Protein AF-A0A1D8MRY5-F1 (afdb_monomer)

Nearest PDB structures (foldseek):
  3fcs-assembly2_D  TM=2.581E-01  e=6.317E+00  Homo sapiens

Foldseek 3Di:
DPVVVVVVVVVVVVVVVVVVVVVVVVVVVCVVVVPPQDPDDDDPDLDEREDEDEQVCNQLVVLVQLVVQLVVCVVVVNDWGFRYKYFYPDFWAFDAPVSSLVSHDPVQSVQEDEPDRTGRGRIKTWIADSVSRHIYIGD

Structure (mmCIF, N/CA/C/O backbone):
data_AF-A0A1D8MRY5-F1
#
_entry.id   AF-A0A1D8MRY5-F1
#
loop_
_atom_site.group_PDB
_atom_site.id
_atom_site.type_symbol
_atom_site.label_atom_id
_atom_site.label_alt_id
_atom_site.label_comp_id
_atom_site.label_asym_id
_atom_site.label_entity_id
_atom_site.label_seq_id
_atom_site.pdbx_PDB_ins_code
_atom_site.Cartn_x
_atom_site.Cartn_y
_atom_site.Cartn_z
_atom_site.occupancy
_atom_site.B_iso_or_equiv
_atom_site.auth_seq_id
_atom_site.auth_comp_id
_atom_site.auth_asym_id
_atom_site.auth_atom_id
_atom_site.pdbx_PDB_model_num
ATOM 1 N N . MET A 1 1 ? 1.954 -9.733 -74.260 1.00 47.06 1 MET A N 1
ATOM 2 C CA . MET A 1 1 ? 2.571 -8.959 -73.159 1.00 47.06 1 MET A CA 1
ATOM 3 C C . MET A 1 1 ? 1.634 -8.966 -71.947 1.00 47.06 1 MET A C 1
ATOM 5 O O . MET A 1 1 ? 1.058 -7.942 -71.625 1.00 47.06 1 MET A O 1
ATOM 9 N N . ALA A 1 2 ? 1.414 -10.131 -71.323 1.00 51.75 2 ALA A N 1
ATOM 10 C CA . ALA A 1 2 ? 0.432 -10.293 -70.234 1.00 51.75 2 ALA A CA 1
ATOM 11 C C . ALA A 1 2 ? 1.055 -10.761 -68.903 1.00 51.75 2 ALA A C 1
ATOM 13 O O . ALA A 1 2 ? 0.402 -10.706 -67.872 1.00 51.75 2 ALA A O 1
ATOM 14 N N . MET A 1 3 ? 2.328 -11.181 -68.903 1.00 50.22 3 MET A N 1
ATOM 15 C CA . MET A 1 3 ? 2.996 -11.717 -67.706 1.00 50.22 3 MET A CA 1
ATOM 16 C C . MET A 1 3 ? 3.641 -10.644 -66.810 1.00 50.22 3 MET A C 1
ATOM 18 O O . MET A 1 3 ? 3.919 -10.914 -65.648 1.00 50.22 3 MET A O 1
ATOM 22 N N . SER A 1 4 ? 3.867 -9.424 -67.311 1.00 51.16 4 SER A N 1
ATOM 23 C CA . SER A 1 4 ? 4.444 -8.323 -66.521 1.00 51.16 4 SER A CA 1
ATOM 24 C C . SER A 1 4 ? 3.407 -7.573 -65.681 1.00 51.16 4 SER A C 1
ATOM 26 O O . SER A 1 4 ? 3.740 -7.078 -64.608 1.00 51.16 4 SER A O 1
ATOM 28 N N . LEU A 1 5 ? 2.149 -7.509 -66.133 1.00 52.12 5 LEU A N 1
ATOM 29 C CA . LEU A 1 5 ? 1.085 -6.775 -65.439 1.00 52.12 5 LEU A CA 1
ATOM 30 C C . LEU A 1 5 ? 0.650 -7.481 -64.143 1.00 52.12 5 LEU A C 1
ATOM 32 O O . LEU A 1 5 ? 0.397 -6.826 -63.138 1.00 52.12 5 LEU A O 1
ATOM 36 N N . ASP A 1 6 ? 0.641 -8.814 -64.153 1.00 54.34 6 ASP A N 1
ATOM 37 C CA . ASP A 1 6 ? 0.291 -9.648 -62.995 1.00 54.34 6 ASP A CA 1
ATOM 38 C C . ASP A 1 6 ? 1.381 -9.581 -61.902 1.00 54.34 6 ASP A C 1
ATOM 40 O O . ASP A 1 6 ? 1.104 -9.519 -60.705 1.00 54.34 6 ASP A O 1
ATOM 44 N N . TYR A 1 7 ? 2.650 -9.483 -62.318 1.00 58.00 7 TYR A N 1
ATOM 45 C CA . TYR A 1 7 ? 3.785 -9.332 -61.402 1.00 58.00 7 TYR A CA 1
ATOM 46 C C . TYR A 1 7 ? 3.816 -7.947 -60.739 1.00 58.00 7 TYR A C 1
ATOM 48 O O . TYR A 1 7 ? 4.067 -7.835 -59.539 1.00 58.00 7 TYR A O 1
ATOM 56 N N . ILE A 1 8 ? 3.509 -6.892 -61.503 1.00 60.91 8 ILE A N 1
ATOM 57 C CA . ILE A 1 8 ? 3.397 -5.522 -60.984 1.00 60.91 8 ILE A CA 1
ATOM 58 C C . ILE A 1 8 ? 2.185 -5.405 -60.050 1.00 60.91 8 ILE A C 1
ATOM 60 O O . ILE A 1 8 ? 2.312 -4.840 -58.967 1.00 60.91 8 ILE A O 1
ATOM 64 N N . GLY A 1 9 ? 1.042 -6.000 -60.408 1.00 62.38 9 GLY A N 1
ATOM 65 C CA . GLY A 1 9 ? -0.145 -6.032 -59.549 1.00 62.38 9 GLY A CA 1
ATOM 66 C C . GLY A 1 9 ? 0.123 -6.704 -58.200 1.00 62.38 9 GLY A C 1
ATOM 67 O O . GLY A 1 9 ? -0.215 -6.150 -57.156 1.00 62.38 9 GLY A O 1
ATOM 68 N N . LYS A 1 10 ? 0.816 -7.851 -58.197 1.00 65.31 10 LYS A N 1
ATOM 69 C CA . LYS A 1 10 ? 1.215 -8.540 -56.958 1.00 65.31 10 LYS A CA 1
ATOM 70 C C . LYS A 1 10 ? 2.201 -7.732 -56.117 1.00 65.31 10 LYS A C 1
ATOM 72 O O . LYS A 1 10 ? 2.047 -7.694 -54.901 1.00 65.31 10 LYS A O 1
ATOM 77 N N . LEU A 1 11 ? 3.168 -7.053 -56.736 1.00 67.31 11 LEU A N 1
ATOM 78 C CA . LEU A 1 11 ? 4.102 -6.177 -56.017 1.00 67.31 11 LEU A CA 1
ATOM 79 C C . LEU A 1 11 ? 3.393 -4.995 -55.347 1.00 67.31 11 LEU A C 1
ATOM 81 O O . LEU A 1 11 ? 3.704 -4.670 -54.203 1.00 67.31 11 LEU A O 1
ATOM 85 N N . VAL A 1 12 ? 2.410 -4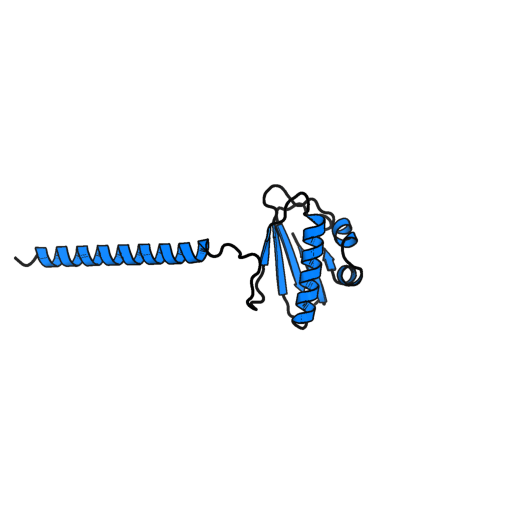.393 -56.020 1.00 71.00 12 VAL A N 1
ATOM 86 C CA . VAL A 1 12 ? 1.602 -3.309 -55.443 1.00 71.00 12 VAL A CA 1
ATOM 87 C C . VAL A 1 12 ? 0.775 -3.817 -54.262 1.00 71.00 12 VAL A C 1
ATOM 89 O O . VAL A 1 12 ? 0.756 -3.172 -53.218 1.00 71.00 12 VAL A O 1
ATOM 92 N N . ILE A 1 13 ? 0.158 -4.997 -54.372 1.00 72.81 13 ILE A N 1
ATOM 93 C CA . ILE A 1 13 ? -0.603 -5.601 -53.266 1.00 72.81 13 ILE A CA 1
ATOM 94 C C . ILE A 1 13 ? 0.307 -5.890 -52.067 1.00 72.81 13 ILE A C 1
ATOM 96 O O . ILE A 1 13 ? -0.053 -5.566 -50.939 1.00 72.81 13 ILE A O 1
ATOM 100 N N . ILE A 1 14 ? 1.504 -6.440 -52.294 1.00 75.31 14 ILE A N 1
ATOM 101 C CA . ILE A 1 14 ? 2.474 -6.713 -51.223 1.00 75.31 14 ILE A CA 1
ATOM 102 C C . ILE A 1 14 ? 2.892 -5.415 -50.519 1.00 75.31 14 ILE A C 1
ATOM 104 O O . ILE A 1 14 ? 2.922 -5.373 -49.292 1.00 75.31 14 ILE A O 1
ATOM 108 N N . LEU A 1 15 ? 3.156 -4.340 -51.269 1.00 72.75 15 LEU A N 1
ATOM 109 C CA . LEU A 1 15 ? 3.503 -3.038 -50.690 1.00 72.75 15 LEU A CA 1
ATOM 110 C C . LEU A 1 15 ? 2.355 -2.436 -49.869 1.00 72.75 15 LEU A C 1
ATOM 112 O O . LEU A 1 15 ? 2.604 -1.890 -48.797 1.00 72.75 15 LEU A O 1
ATOM 116 N N . VAL A 1 16 ? 1.109 -2.574 -50.330 1.00 74.69 16 VAL A N 1
ATOM 117 C CA . VAL A 1 16 ? -0.075 -2.113 -49.587 1.00 74.69 16 VAL A CA 1
ATOM 118 C C . VAL A 1 16 ? -0.250 -2.904 -48.293 1.00 74.69 16 VAL A C 1
ATOM 120 O O . VAL A 1 16 ? -0.471 -2.305 -47.246 1.00 74.69 16 VAL A O 1
ATOM 123 N N . VAL A 1 17 ? -0.094 -4.230 -48.327 1.00 77.31 17 VAL A N 1
ATOM 124 C CA . VAL A 1 17 ? -0.198 -5.069 -47.122 1.00 77.31 17 VAL A CA 1
ATOM 125 C C . VAL A 1 17 ? 0.888 -4.704 -46.109 1.00 77.31 17 VAL A C 1
ATOM 127 O O . VAL A 1 17 ? 0.575 -4.520 -44.939 1.00 77.31 17 VAL A O 1
ATOM 130 N N . ILE A 1 18 ? 2.136 -4.514 -46.550 1.00 75.25 18 ILE A N 1
ATOM 131 C CA . ILE A 1 18 ? 3.234 -4.092 -45.668 1.00 75.25 18 ILE A CA 1
ATOM 132 C C . ILE A 1 18 ? 2.948 -2.712 -45.059 1.00 75.25 18 ILE A C 1
ATOM 134 O O . ILE A 1 18 ? 3.140 -2.532 -43.859 1.00 75.25 18 ILE A O 1
ATOM 138 N N . ALA A 1 19 ? 2.449 -1.754 -45.845 1.00 72.06 19 ALA A N 1
ATOM 139 C CA . ALA A 1 19 ? 2.102 -0.424 -45.346 1.00 72.06 19 ALA A CA 1
ATOM 140 C C . ALA A 1 19 ? 0.970 -0.467 -44.305 1.00 72.06 19 ALA A C 1
ATOM 142 O O . ALA A 1 19 ? 1.069 0.195 -43.274 1.00 72.06 19 ALA A O 1
ATOM 143 N N . VAL A 1 20 ? -0.066 -1.284 -44.529 1.00 70.25 20 VAL A N 1
ATOM 144 C CA . VAL A 1 20 ? -1.161 -1.485 -43.564 1.00 70.25 20 VAL A CA 1
ATOM 145 C C .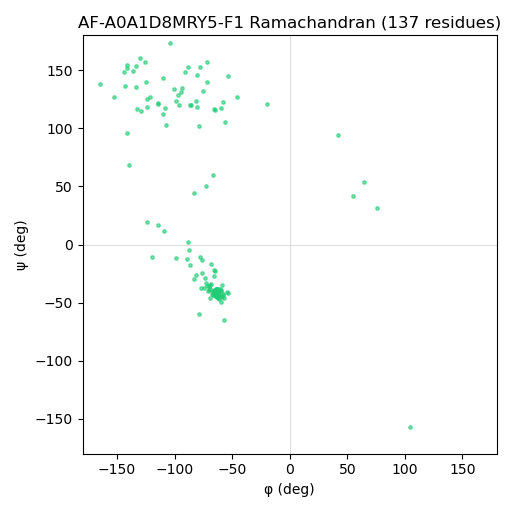 VAL A 1 20 ? -0.657 -2.181 -42.300 1.00 70.25 20 VAL A C 1
ATOM 147 O O . VAL A 1 20 ? -1.007 -1.765 -41.202 1.00 70.25 20 VAL A O 1
ATOM 150 N N . SER A 1 21 ? 0.206 -3.194 -42.422 1.00 69.12 21 SER A N 1
ATOM 151 C CA . SER A 1 21 ? 0.793 -3.873 -41.262 1.00 69.12 21 SER A CA 1
ATOM 152 C C . SER A 1 21 ? 1.685 -2.946 -40.435 1.00 69.12 21 SER A C 1
ATOM 154 O O . SER A 1 21 ? 1.589 -2.958 -39.213 1.00 69.12 21 SER A O 1
ATOM 156 N N . ILE A 1 22 ? 2.516 -2.113 -41.073 1.00 69.44 22 ILE A N 1
ATOM 157 C CA . ILE A 1 22 ? 3.328 -1.111 -40.368 1.00 69.44 22 ILE A CA 1
ATOM 158 C C . ILE A 1 22 ? 2.421 -0.072 -39.703 1.00 69.44 22 ILE A C 1
ATOM 160 O O . ILE A 1 22 ? 2.645 0.233 -38.538 1.00 69.44 22 ILE A O 1
ATOM 164 N N . GLY A 1 23 ? 1.377 0.399 -40.397 1.00 60.31 23 GLY A N 1
ATOM 165 C CA . GLY A 1 23 ? 0.375 1.323 -39.858 1.00 60.31 23 GLY A CA 1
ATOM 166 C C . GLY A 1 23 ? -0.329 0.781 -38.611 1.00 60.31 23 GLY A C 1
ATOM 167 O O . GLY A 1 23 ? -0.397 1.468 -37.596 1.00 60.31 23 GLY A O 1
ATOM 168 N N . MET A 1 24 ? -0.759 -0.484 -38.646 1.00 60.00 24 MET A N 1
ATOM 169 C CA . MET A 1 24 ? -1.352 -1.158 -37.487 1.00 60.00 24 MET A CA 1
ATOM 170 C C . MET A 1 24 ? -0.346 -1.312 -36.344 1.00 60.00 24 MET A C 1
ATOM 172 O O . MET A 1 24 ? -0.690 -1.057 -35.197 1.00 60.00 24 MET A O 1
ATOM 176 N N . ILE A 1 25 ? 0.910 -1.678 -36.626 1.00 61.91 25 ILE A N 1
ATOM 177 C CA . ILE A 1 25 ? 1.948 -1.773 -35.587 1.00 61.91 25 ILE A CA 1
ATOM 178 C C . ILE A 1 25 ? 2.225 -0.398 -34.969 1.00 61.91 25 ILE A C 1
ATOM 180 O O . ILE A 1 25 ? 2.416 -0.316 -33.760 1.00 61.91 25 ILE A O 1
ATOM 184 N N . THR A 1 26 ? 2.228 0.681 -35.757 1.00 58.12 26 THR A N 1
ATOM 185 C CA . THR A 1 26 ? 2.395 2.043 -35.234 1.00 58.12 26 THR A CA 1
ATOM 186 C C . THR A 1 26 ? 1.185 2.517 -34.439 1.00 58.12 26 THR A C 1
ATOM 188 O O . THR A 1 26 ? 1.394 3.094 -33.385 1.00 58.12 26 THR A O 1
ATOM 191 N N . GLU A 1 27 ? -0.051 2.212 -34.847 1.00 57.81 27 GLU A N 1
ATOM 192 C CA . GLU A 1 27 ? -1.250 2.535 -34.055 1.00 57.81 27 GLU A CA 1
ATOM 193 C C . GLU A 1 27 ? -1.302 1.746 -32.745 1.00 57.81 27 GLU A C 1
ATOM 195 O O . GLU A 1 27 ? -1.624 2.313 -31.705 1.00 57.81 27 GLU A O 1
ATOM 200 N N . PHE A 1 28 ? -0.925 0.464 -32.756 1.00 51.72 28 PHE A N 1
ATOM 201 C CA . PHE A 1 28 ? -0.789 -0.319 -31.526 1.00 51.72 28 PHE A CA 1
ATOM 202 C C . PHE A 1 28 ? 0.346 0.210 -30.644 1.00 51.72 28 PHE A C 1
ATOM 204 O O . PHE A 1 28 ? 0.201 0.274 -29.426 1.00 51.72 28 PHE A O 1
ATOM 211 N N . ARG A 1 29 ? 1.472 0.625 -31.236 1.00 46.03 29 ARG A N 1
ATOM 212 C CA . ARG A 1 29 ? 2.594 1.202 -30.489 1.00 46.03 29 ARG A CA 1
ATOM 213 C C . ARG A 1 29 ? 2.255 2.576 -29.920 1.00 46.03 29 ARG A C 1
ATOM 215 O O . ARG A 1 29 ? 2.654 2.837 -28.796 1.00 46.03 29 ARG A O 1
ATOM 222 N N . ASP A 1 30 ? 1.521 3.419 -30.639 1.00 49.72 30 ASP A N 1
ATOM 223 C CA . ASP A 1 30 ? 1.052 4.716 -30.145 1.00 49.72 30 ASP A CA 1
ATOM 224 C C . ASP A 1 30 ? -0.073 4.550 -29.123 1.00 49.72 30 ASP A C 1
ATOM 226 O O . ASP A 1 30 ? -0.106 5.307 -28.163 1.00 49.72 30 ASP A O 1
ATOM 230 N N . GLN A 1 31 ? -0.937 3.534 -29.236 1.00 46.09 31 GLN A N 1
ATOM 231 C CA . GLN A 1 31 ? -1.874 3.194 -28.160 1.00 46.09 31 GLN A CA 1
ATOM 232 C C . GLN A 1 31 ? -1.140 2.772 -26.888 1.00 46.09 31 GLN A C 1
ATOM 234 O O . GLN A 1 31 ? -1.516 3.238 -25.820 1.00 46.09 31 GLN A O 1
ATOM 239 N N . ILE A 1 32 ? -0.079 1.962 -26.994 1.00 50.69 32 ILE A N 1
ATOM 240 C CA . ILE A 1 32 ? 0.725 1.497 -25.847 1.00 50.69 32 ILE A CA 1
ATOM 241 C C . ILE A 1 32 ? 1.633 2.610 -25.288 1.00 50.69 32 ILE A C 1
ATOM 243 O O . ILE A 1 32 ? 1.795 2.727 -24.079 1.00 50.69 32 ILE A O 1
ATOM 247 N N . ASN A 1 33 ? 2.213 3.460 -26.140 1.00 43.75 33 ASN A N 1
ATOM 248 C CA . ASN A 1 33 ? 3.088 4.559 -25.713 1.00 43.75 33 ASN A CA 1
ATOM 249 C C . ASN A 1 33 ? 2.317 5.804 -25.246 1.00 43.75 33 ASN A C 1
ATOM 251 O O . ASN A 1 33 ? 2.856 6.544 -24.434 1.00 43.75 33 ASN A O 1
ATOM 255 N N . ASN A 1 34 ? 1.087 6.045 -25.722 1.00 40.03 34 ASN A N 1
ATOM 256 C CA . ASN A 1 34 ? 0.183 7.050 -25.141 1.00 40.03 34 ASN A CA 1
ATOM 257 C C . ASN A 1 34 ? -0.667 6.490 -23.991 1.00 40.03 34 ASN A C 1
ATOM 259 O O . ASN A 1 34 ? -1.329 7.269 -23.314 1.00 40.03 34 ASN A O 1
ATOM 263 N N . THR A 1 35 ? -0.591 5.184 -23.702 1.00 40.41 35 THR A N 1
ATOM 264 C CA . THR A 1 35 ? -0.816 4.662 -22.342 1.00 40.41 35 THR A CA 1
ATOM 265 C C . THR A 1 35 ?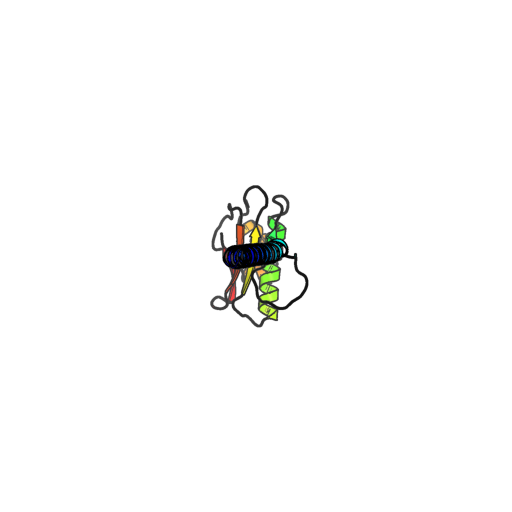 0.461 4.770 -21.511 1.00 40.41 35 THR A C 1
ATOM 267 O O . THR A 1 35 ? 0.813 3.899 -20.720 1.00 40.41 35 THR A O 1
ATOM 270 N N . THR A 1 36 ? 1.134 5.920 -21.595 1.00 34.78 36 THR A N 1
ATOM 271 C CA . THR A 1 36 ? 1.664 6.519 -20.371 1.00 34.78 36 THR A CA 1
ATOM 272 C C . THR A 1 36 ? 0.534 6.451 -19.339 1.00 34.78 36 THR A C 1
ATOM 274 O O . THR A 1 36 ? -0.574 6.895 -19.666 1.00 34.78 36 THR A O 1
ATOM 277 N N . PRO A 1 37 ? 0.744 5.891 -18.133 1.00 40.53 37 PRO A N 1
ATOM 278 C CA . PRO A 1 37 ? -0.229 6.021 -17.063 1.00 40.53 37 PRO A CA 1
ATOM 279 C C . PRO A 1 37 ? -0.423 7.520 -16.886 1.00 40.53 37 PRO A C 1
ATOM 281 O O . PRO A 1 37 ? 0.488 8.231 -16.465 1.00 40.53 37 PRO A O 1
ATOM 284 N N . THR A 1 38 ? -1.555 8.026 -17.361 1.00 34.62 38 THR A N 1
ATOM 285 C CA . THR A 1 38 ? -1.914 9.417 -17.157 1.00 34.62 38 THR A CA 1
ATOM 286 C C . THR A 1 38 ? -2.105 9.521 -15.649 1.00 34.62 38 THR A C 1
ATOM 288 O O . THR A 1 38 ? -2.975 8.818 -15.135 1.00 34.62 38 THR A O 1
ATOM 291 N N . PRO A 1 39 ? -1.289 10.308 -14.921 1.00 40.28 39 PRO A N 1
ATOM 292 C CA . PRO A 1 39 ? -1.588 10.580 -13.525 1.00 40.28 39 PRO A CA 1
ATOM 293 C C . PRO A 1 39 ? -2.972 11.223 -13.527 1.00 40.28 39 PRO A C 1
ATOM 295 O O . PRO A 1 39 ? -3.178 12.182 -14.273 1.00 40.28 39 PRO A O 1
ATOM 298 N N . GLY A 1 40 ? -3.904 10.611 -12.795 1.00 45.94 40 GLY A N 1
ATOM 299 C CA . GLY A 1 40 ? -5.351 10.763 -12.913 1.00 45.94 40 GLY A CA 1
ATOM 300 C C . GLY A 1 40 ? -5.863 12.018 -13.619 1.00 45.94 40 GLY A C 1
ATOM 301 O O . GLY A 1 40 ? -5.680 13.141 -13.155 1.00 45.94 40 GLY A O 1
ATOM 302 N N . ASN A 1 41 ? -6.610 11.815 -14.701 1.00 36.31 41 ASN A N 1
ATOM 303 C CA . ASN A 1 41 ? -7.592 12.800 -15.122 1.00 36.31 41 ASN A CA 1
ATOM 304 C C . ASN A 1 41 ? -8.838 12.081 -15.636 1.00 36.31 41 ASN A C 1
ATOM 306 O O . ASN A 1 41 ? -8.887 11.651 -16.783 1.00 36.31 41 ASN A O 1
ATOM 310 N N . GLY A 1 42 ? -9.802 11.949 -14.721 1.00 39.59 42 GLY A N 1
ATOM 311 C CA . GLY A 1 42 ? -11.230 11.763 -14.959 1.00 39.59 42 GLY A CA 1
ATOM 312 C C . GLY A 1 42 ? -11.615 10.809 -16.080 1.00 39.59 42 GLY A C 1
ATOM 313 O O . GLY A 1 42 ? -11.757 11.239 -17.218 1.00 39.59 42 GLY A O 1
ATOM 314 N N . ASN A 1 43 ? -11.863 9.551 -15.731 1.00 34.66 43 ASN A N 1
ATOM 315 C CA . ASN A 1 43 ? -13.070 8.830 -16.127 1.00 34.66 43 ASN A CA 1
ATOM 316 C C . ASN A 1 43 ? -13.186 7.577 -15.257 1.00 34.66 43 ASN A C 1
ATOM 318 O O . ASN A 1 43 ? -12.186 6.926 -14.963 1.00 34.66 43 ASN A O 1
ATOM 322 N N . ASP A 1 44 ? -14.415 7.320 -14.830 1.00 42.88 44 ASP A N 1
ATOM 323 C CA . ASP A 1 44 ? -14.868 6.347 -13.838 1.00 42.88 44 ASP A CA 1
ATOM 324 C C . ASP A 1 44 ? -14.670 4.879 -14.262 1.00 42.88 44 ASP A C 1
ATOM 326 O O . ASP A 1 44 ? -15.630 4.119 -14.362 1.00 42.88 44 ASP A O 1
ATOM 330 N N . ASP A 1 45 ? -13.431 4.468 -14.522 1.00 43.09 45 ASP A N 1
ATOM 331 C CA . ASP A 1 45 ? -13.076 3.053 -14.589 1.00 43.09 45 ASP A CA 1
ATOM 332 C C . ASP A 1 45 ? -12.438 2.649 -13.248 1.00 43.09 45 ASP A C 1
ATOM 334 O O . ASP A 1 45 ? -11.442 3.264 -12.848 1.00 43.09 45 ASP A O 1
ATOM 338 N N . PRO A 1 46 ? -12.970 1.638 -12.531 1.00 50.06 46 PRO A N 1
ATOM 339 C CA . PRO A 1 46 ? -12.401 1.098 -11.291 1.00 50.06 46 PRO A CA 1
ATOM 340 C C . PRO A 1 46 ? -11.130 0.274 -11.579 1.00 50.06 46 PRO A C 1
ATOM 342 O O . PRO A 1 46 ? -10.993 -0.884 -11.190 1.00 50.06 46 PRO A O 1
ATOM 345 N N . GLY A 1 47 ? -10.211 0.859 -12.345 1.00 55.88 47 GLY A N 1
ATOM 346 C CA . GLY A 1 47 ? -8.958 0.266 -12.767 1.00 55.88 47 GLY A CA 1
ATOM 347 C C . GLY A 1 47 ? -7.821 0.573 -11.799 1.00 55.88 47 GLY A C 1
ATOM 348 O O . GLY A 1 47 ? -7.748 1.642 -11.197 1.00 55.88 47 GLY A O 1
ATOM 349 N N . LEU A 1 48 ? -6.899 -0.380 -11.706 1.00 70.06 48 LEU A N 1
ATOM 350 C CA . LEU A 1 48 ? -5.662 -0.294 -10.940 1.00 70.06 48 LEU A CA 1
ATOM 351 C C . LEU A 1 48 ? -4.779 0.873 -11.420 1.00 70.06 48 LEU A C 1
ATOM 353 O O . LEU A 1 48 ? -4.297 0.863 -12.555 1.00 70.06 48 LEU A O 1
ATOM 357 N N . GLU A 1 49 ? -4.517 1.852 -10.551 1.00 81.69 49 GLU A N 1
ATOM 358 C CA . GLU A 1 49 ? -3.690 3.022 -10.873 1.00 81.69 49 GLU A CA 1
ATOM 359 C C . GLU A 1 49 ? -2.231 2.811 -10.418 1.00 81.69 49 GLU A C 1
ATOM 361 O O . GLU A 1 49 ? -1.943 2.594 -9.241 1.00 81.69 49 GLU A O 1
ATOM 366 N N . ILE A 1 50 ? -1.274 2.857 -11.351 1.00 82.56 50 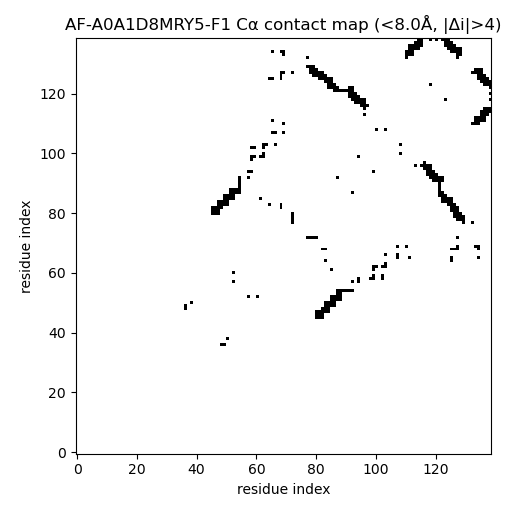ILE A N 1
ATOM 367 C CA . ILE A 1 50 ? 0.155 2.726 -11.023 1.00 82.56 50 ILE A CA 1
ATOM 368 C C . ILE A 1 50 ? 0.710 4.106 -10.672 1.00 82.56 50 ILE A C 1
ATOM 370 O O . ILE A 1 50 ? 0.724 5.005 -11.511 1.00 82.56 50 ILE A O 1
ATOM 374 N N . VAL A 1 51 ? 1.217 4.256 -9.450 1.00 84.19 51 VAL A N 1
ATOM 375 C CA . VAL A 1 51 ? 1.745 5.514 -8.919 1.00 84.19 51 VAL A CA 1
ATOM 376 C C . VAL A 1 51 ? 3.243 5.383 -8.683 1.00 84.19 51 VAL A C 1
ATOM 378 O O . VAL A 1 51 ? 3.696 4.546 -7.901 1.00 84.19 51 VAL A O 1
ATOM 381 N N . GLN A 1 52 ? 4.016 6.240 -9.347 1.00 85.00 52 GLN A N 1
ATOM 382 C CA . GLN A 1 52 ? 5.443 6.377 -9.078 1.00 85.00 52 GLN A CA 1
ATOM 383 C C . GLN A 1 52 ? 5.668 7.144 -7.777 1.00 85.00 52 GLN A C 1
ATOM 385 O O . GLN A 1 52 ? 5.086 8.206 -7.539 1.00 85.00 52 GLN A O 1
ATOM 390 N N . VAL A 1 53 ? 6.529 6.592 -6.933 1.00 83.06 53 VAL A N 1
ATOM 391 C CA . VAL A 1 53 ? 6.854 7.116 -5.617 1.00 83.06 53 VAL A CA 1
ATOM 392 C C . VAL A 1 53 ? 8.360 7.328 -5.534 1.00 83.06 53 VAL A C 1
ATOM 394 O O . VAL A 1 53 ? 9.151 6.418 -5.766 1.00 83.06 53 VAL A O 1
ATOM 397 N N . GLU A 1 54 ? 8.769 8.547 -5.194 1.00 80.81 54 GLU A N 1
ATOM 398 C CA . GLU A 1 54 ? 10.175 8.852 -4.939 1.00 80.81 54 GLU A CA 1
ATOM 399 C C . GLU A 1 54 ? 10.625 8.221 -3.616 1.00 80.81 54 GLU A C 1
ATOM 401 O O . GLU A 1 54 ? 9.906 8.278 -2.616 1.00 80.81 54 GLU A O 1
ATOM 406 N N . SER A 1 55 ? 11.845 7.675 -3.583 1.00 75.50 55 SER A N 1
ATOM 407 C CA . SER A 1 55 ? 12.403 7.011 -2.394 1.00 75.50 55 SER A CA 1
ATOM 408 C C . SER A 1 55 ? 12.354 7.885 -1.135 1.00 75.50 55 SER A C 1
ATOM 410 O O . SER A 1 55 ? 11.942 7.417 -0.075 1.00 75.50 55 SER A O 1
ATOM 412 N N . SER A 1 56 ? 12.679 9.174 -1.274 1.00 77.44 56 SER A N 1
ATOM 413 C CA . SER A 1 56 ? 12.739 10.157 -0.185 1.00 77.44 56 SER A CA 1
ATOM 414 C C . SER A 1 56 ? 11.396 10.449 0.488 1.00 77.44 56 SER A C 1
ATOM 416 O O . SER A 1 56 ? 11.393 10.897 1.629 1.00 77.44 56 SER A O 1
ATOM 418 N N . ASN A 1 57 ? 10.275 10.211 -0.196 1.00 81.12 57 ASN A N 1
ATOM 419 C CA . ASN A 1 57 ? 8.925 10.531 0.283 1.00 81.12 57 ASN A CA 1
ATOM 420 C C . ASN A 1 57 ? 8.013 9.297 0.295 1.00 81.12 57 ASN A C 1
ATOM 422 O O . ASN A 1 57 ? 6.786 9.422 0.279 1.00 81.12 57 ASN A O 1
ATOM 426 N N . SER A 1 58 ? 8.609 8.106 0.277 1.00 84.19 58 SER A N 1
ATOM 427 C CA . SER A 1 58 ? 7.887 6.855 0.076 1.00 84.19 58 SER A CA 1
ATOM 428 C C . SER A 1 58 ? 6.858 6.569 1.166 1.00 84.19 58 SER A C 1
ATOM 430 O O . SER A 1 58 ? 5.725 6.217 0.843 1.00 84.19 58 SER A O 1
ATOM 432 N N . LEU A 1 59 ? 7.203 6.843 2.423 1.00 88.19 59 LEU A N 1
ATOM 433 C CA . LEU A 1 59 ? 6.334 6.649 3.581 1.00 88.19 59 LEU A CA 1
ATOM 434 C C . LEU A 1 59 ? 5.006 7.425 3.469 1.00 88.19 59 LEU A C 1
ATOM 436 O O . LEU A 1 59 ? 3.940 6.824 3.327 1.00 88.19 59 LEU A O 1
ATOM 440 N N . SER A 1 60 ? 5.059 8.761 3.460 1.00 86.50 60 SER A N 1
ATOM 441 C CA . SER A 1 60 ? 3.846 9.591 3.448 1.00 86.50 60 SER A CA 1
ATOM 442 C C . SER A 1 60 ? 3.044 9.443 2.149 1.00 86.50 60 SER A C 1
ATOM 444 O O . SER A 1 60 ? 1.825 9.614 2.141 1.00 86.50 60 SER A O 1
ATOM 446 N N . LYS A 1 61 ? 3.696 9.099 1.028 1.00 87.44 61 LYS A N 1
ATOM 447 C CA . LYS A 1 61 ? 2.997 8.804 -0.232 1.00 87.44 61 LYS A CA 1
ATOM 448 C C . LYS A 1 61 ? 2.205 7.504 -0.148 1.00 87.44 61 LYS A C 1
ATOM 450 O O . LYS A 1 61 ? 1.041 7.509 -0.540 1.00 87.44 61 LYS A O 1
ATOM 455 N N . VAL A 1 62 ? 2.794 6.431 0.378 1.00 88.38 62 VAL A N 1
ATOM 456 C CA . VAL A 1 62 ? 2.101 5.147 0.564 1.00 88.38 62 VAL A CA 1
ATOM 457 C C . VA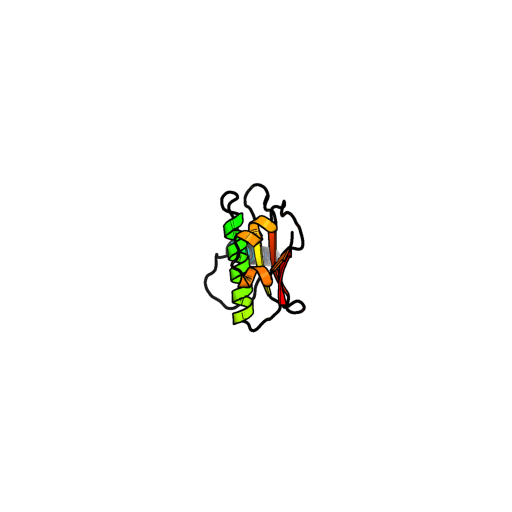L A 1 62 ? 0.932 5.304 1.541 1.00 88.38 62 VAL A C 1
ATOM 459 O O . VAL A 1 62 ? -0.177 4.891 1.212 1.00 88.38 62 VAL A O 1
ATOM 462 N N . ALA A 1 63 ? 1.126 5.992 2.671 1.00 90.50 63 ALA A N 1
ATOM 463 C CA . ALA A 1 63 ? 0.053 6.273 3.631 1.00 90.50 63 ALA A CA 1
ATOM 464 C C . ALA A 1 63 ? -1.128 7.041 2.995 1.00 90.50 63 ALA A C 1
ATOM 466 O O . ALA A 1 63 ? -2.300 6.698 3.185 1.00 90.50 63 ALA A O 1
ATOM 467 N N . ASN A 1 64 ? -0.834 8.042 2.159 1.00 89.62 64 ASN A N 1
ATOM 468 C CA . ASN A 1 64 ? -1.866 8.785 1.439 1.00 89.62 64 ASN A CA 1
ATOM 469 C C . ASN A 1 64 ? -2.616 7.909 0.416 1.00 89.62 64 ASN A C 1
ATOM 471 O O . ASN A 1 64 ? -3.835 8.002 0.303 1.00 89.62 64 ASN A O 1
ATOM 475 N N . LEU A 1 65 ? -1.919 7.023 -0.307 1.00 89.44 65 LEU A N 1
ATOM 476 C CA . LEU A 1 65 ? -2.554 6.095 -1.256 1.00 89.44 65 LEU A CA 1
ATOM 477 C C . LEU A 1 65 ? -3.485 5.095 -0.560 1.00 89.44 65 LEU A C 1
ATOM 479 O O . LEU A 1 65 ? -4.568 4.809 -1.068 1.00 89.44 65 LEU A O 1
ATOM 483 N N . ILE A 1 66 ? -3.098 4.606 0.619 1.00 91.38 66 ILE A N 1
ATOM 484 C CA . ILE A 1 66 ? -3.943 3.746 1.458 1.00 91.38 66 ILE A CA 1
ATOM 485 C C . ILE A 1 66 ? -5.224 4.489 1.865 1.00 91.38 66 ILE A C 1
ATOM 487 O O . ILE A 1 66 ? -6.325 3.965 1.692 1.00 91.38 66 ILE A O 1
ATOM 491 N N . THR A 1 67 ? -5.091 5.737 2.323 1.00 88.31 67 THR A N 1
ATOM 492 C CA . THR A 1 67 ? -6.233 6.585 2.709 1.00 88.31 67 THR A CA 1
ATOM 493 C C . THR A 1 67 ? -7.179 6.830 1.530 1.00 88.31 67 THR A C 1
ATOM 495 O O . THR A 1 67 ? -8.395 6.695 1.659 1.00 88.31 67 THR A O 1
ATOM 498 N N . LEU A 1 68 ? -6.628 7.126 0.350 1.00 87.62 68 LEU A N 1
ATOM 499 C CA . LEU A 1 68 ? -7.408 7.307 -0.875 1.00 87.62 68 LEU A CA 1
ATOM 500 C C . LEU A 1 68 ? -8.137 6.026 -1.298 1.00 87.62 68 LEU A C 1
ATOM 502 O O . LEU A 1 68 ? -9.272 6.102 -1.761 1.00 87.62 68 LEU A O 1
ATOM 506 N N . CYS A 1 69 ? -7.512 4.858 -1.137 1.00 85.94 69 CYS A N 1
ATOM 507 C CA . CYS A 1 69 ? -8.138 3.573 -1.449 1.00 85.94 69 CYS A CA 1
ATOM 508 C C . CYS A 1 69 ? -9.353 3.311 -0.552 1.00 85.94 69 CYS A C 1
ATOM 510 O O . CYS A 1 69 ? -10.427 2.971 -1.050 1.00 85.94 69 CYS A O 1
ATOM 512 N N . HIS A 1 70 ? -9.214 3.554 0.755 1.00 87.12 70 HIS A N 1
ATOM 513 C CA . HIS A 1 70 ? -10.328 3.461 1.701 1.00 87.12 70 HIS A CA 1
ATOM 514 C C . HIS A 1 70 ? -11.458 4.425 1.325 1.00 87.12 70 HIS A C 1
ATOM 516 O O . HIS A 1 70 ? -12.598 3.998 1.168 1.00 87.12 70 HIS A O 1
ATOM 522 N N . GLN A 1 71 ? -11.153 5.699 1.063 1.00 85.56 71 GLN A N 1
ATOM 523 C CA . GLN A 1 71 ? -12.171 6.674 0.665 1.00 85.56 71 GLN A CA 1
ATOM 524 C C . GLN A 1 71 ? -12.901 6.276 -0.629 1.00 85.56 71 GLN A C 1
ATOM 526 O O . GLN A 1 71 ? -14.129 6.333 -0.676 1.00 85.56 71 GLN A O 1
ATOM 531 N N . ARG A 1 72 ? -12.172 5.816 -1.656 1.00 82.88 72 ARG A N 1
ATOM 532 C CA . ARG A 1 72 ? -12.782 5.324 -2.903 1.00 82.88 72 ARG A CA 1
ATOM 533 C C . ARG A 1 72 ? -13.714 4.139 -2.642 1.00 82.88 72 ARG A C 1
ATOM 535 O O . ARG A 1 72 ? -14.794 4.085 -3.224 1.00 82.88 72 ARG A O 1
ATOM 542 N N . SER A 1 73 ? -13.342 3.229 -1.738 1.00 83.38 73 SER A N 1
ATOM 543 C CA . SER A 1 73 ? -14.204 2.101 -1.359 1.00 83.38 73 SER A CA 1
ATOM 544 C C . SER A 1 73 ? -15.521 2.562 -0.718 1.00 83.38 73 SER A C 1
ATOM 546 O O . SER A 1 73 ? -16.576 2.008 -1.023 1.00 83.38 73 SER A O 1
ATOM 548 N N . LEU A 1 74 ? -15.488 3.622 0.103 1.00 82.69 74 LEU A N 1
ATOM 549 C CA . LEU A 1 74 ? -16.684 4.214 0.714 1.00 82.69 74 LEU A CA 1
ATOM 550 C C . LEU A 1 74 ? -17.603 4.845 -0.339 1.00 82.69 74 LEU A C 1
ATOM 552 O O . LEU A 1 74 ? -18.820 4.678 -0.279 1.00 82.69 74 LEU A O 1
ATOM 556 N N . GLU A 1 75 ? -17.024 5.555 -1.307 1.00 82.75 75 GLU A N 1
ATOM 557 C CA . GLU A 1 75 ? -17.760 6.232 -2.382 1.00 82.75 75 GLU A CA 1
ATOM 558 C C . GLU A 1 75 ? -18.409 5.239 -3.360 1.00 82.75 75 GLU A C 1
ATOM 560 O O . GLU A 1 75 ? -19.514 5.490 -3.842 1.00 82.75 75 GLU A O 1
ATOM 565 N N . GLN A 1 76 ? -17.763 4.095 -3.607 1.00 76.44 76 GLN A N 1
ATOM 566 C CA . GLN A 1 76 ? -18.259 3.036 -4.498 1.00 76.44 76 GLN A CA 1
ATOM 567 C C . GLN A 1 76 ? -19.152 2.001 -3.794 1.00 76.44 76 GLN A C 1
ATOM 569 O O . GLN A 1 76 ? -19.638 1.069 -4.425 1.00 76.44 76 GLN A O 1
ATOM 574 N N . GLY A 1 77 ? -19.423 2.162 -2.496 1.00 74.75 77 GLY A N 1
ATOM 575 C CA . GLY A 1 77 ? -20.327 1.271 -1.766 1.00 74.75 77 GLY A CA 1
ATOM 576 C C . GLY A 1 77 ? -19.728 -0.096 -1.427 1.00 74.75 77 GLY A C 1
ATOM 577 O O . GLY A 1 77 ? -20.476 -1.067 -1.318 1.00 74.75 77 GLY A O 1
ATOM 578 N N . TYR A 1 78 ? -18.414 -0.153 -1.199 1.00 75.50 78 TYR A N 1
ATOM 579 C CA . TYR A 1 78 ? -17.671 -1.352 -0.803 1.00 75.50 78 TYR A CA 1
ATOM 580 C C . TYR A 1 78 ? -17.671 -2.453 -1.869 1.00 75.50 78 TYR A C 1
ATOM 582 O O . TYR A 1 78 ? -18.034 -3.596 -1.591 1.00 75.50 78 TYR A O 1
ATOM 590 N N . GLU A 1 79 ? -17.262 -2.114 -3.089 1.00 73.81 79 GLU A N 1
ATOM 591 C CA . GLU A 1 79 ? -16.924 -3.100 -4.120 1.00 73.81 79 GLU A CA 1
ATOM 592 C C . GLU A 1 79 ? -15.443 -3.509 -4.021 1.00 73.81 79 GLU A C 1
ATOM 594 O O . GLU A 1 79 ? -14.613 -2.749 -3.514 1.00 73.81 79 GLU A O 1
ATOM 599 N N . ASP A 1 80 ? -15.109 -4.728 -4.468 1.00 68.75 80 ASP A N 1
ATOM 600 C CA . ASP A 1 80 ? -13.718 -5.200 -4.498 1.00 68.75 80 ASP A CA 1
ATOM 601 C C . ASP A 1 80 ? -12.951 -4.341 -5.503 1.00 68.75 80 ASP A C 1
ATOM 603 O O . ASP A 1 80 ? -13.260 -4.338 -6.698 1.00 68.75 80 ASP A O 1
ATOM 607 N N . LEU A 1 81 ? -11.953 -3.604 -5.013 1.00 73.00 81 LEU A N 1
ATOM 608 C CA . LEU A 1 81 ? -11.262 -2.592 -5.801 1.00 73.00 81 LEU A CA 1
ATOM 609 C C . LEU A 1 81 ? -9.756 -2.749 -5.656 1.00 73.00 81 LEU A C 1
ATOM 611 O O . LEU A 1 81 ? -9.182 -2.532 -4.588 1.00 73.00 81 LEU A O 1
ATOM 615 N N . SER A 1 82 ? -9.080 -3.047 -6.760 1.00 80.00 82 SER A N 1
ATOM 616 C CA . SER A 1 82 ? -7.634 -2.874 -6.817 1.00 80.00 82 SER A CA 1
ATOM 617 C C . SER A 1 82 ? -7.333 -1.391 -7.031 1.00 80.00 82 SER A C 1
ATOM 619 O O . SER A 1 82 ? -7.490 -0.875 -8.133 1.00 80.00 82 SER A O 1
ATOM 621 N N . CYS A 1 83 ? -6.939 -0.692 -5.966 1.00 82.25 83 CYS A N 1
ATOM 622 C CA . CYS A 1 83 ? -6.812 0.762 -5.976 1.00 82.25 83 CYS A CA 1
ATOM 623 C C . CYS A 1 83 ? -5.522 1.224 -6.662 1.00 82.25 83 CYS A C 1
ATOM 625 O O . CYS A 1 83 ? -5.575 1.964 -7.645 1.00 82.25 83 CYS A O 1
ATOM 627 N N . PHE A 1 84 ? -4.364 0.798 -6.140 1.00 86.81 84 PHE A N 1
ATOM 628 C CA . PHE A 1 84 ? -3.069 1.339 -6.548 1.00 86.81 84 PHE A CA 1
ATOM 629 C C . PHE A 1 84 ? -1.952 0.289 -6.574 1.00 86.81 84 PHE A C 1
ATOM 631 O O . PHE A 1 84 ? -1.907 -0.610 -5.736 1.00 86.81 84 PHE A O 1
ATOM 638 N N . ILE A 1 85 ? -0.986 0.472 -7.479 1.00 86.12 85 ILE A N 1
ATOM 639 C CA . ILE A 1 85 ? 0.370 -0.078 -7.336 1.00 86.12 85 ILE A CA 1
ATOM 640 C C . ILE A 1 85 ? 1.317 1.091 -7.088 1.00 86.12 85 ILE A C 1
ATOM 642 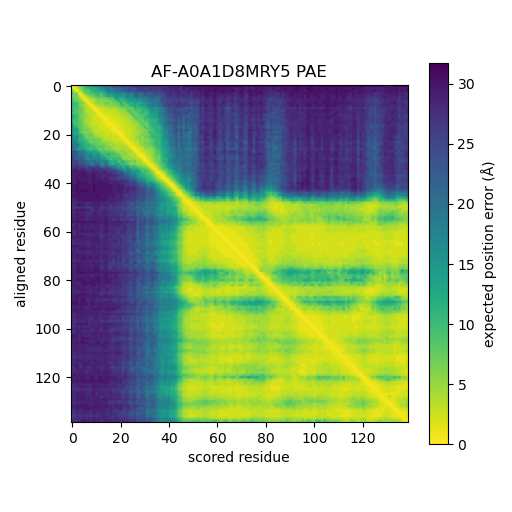O O . ILE A 1 85 ? 1.564 1.885 -7.994 1.00 86.12 85 ILE A O 1
ATOM 646 N N . ALA A 1 86 ? 1.890 1.179 -5.891 1.00 86.06 86 ALA A N 1
ATOM 647 C CA . ALA A 1 86 ? 2.982 2.103 -5.613 1.00 86.06 86 ALA A CA 1
ATOM 648 C C . ALA A 1 86 ? 4.292 1.482 -6.109 1.00 86.06 86 ALA A C 1
ATOM 650 O O . ALA A 1 86 ? 4.635 0.377 -5.697 1.00 86.06 86 ALA A O 1
ATOM 651 N N . ARG A 1 87 ? 5.031 2.166 -6.986 1.00 87.12 87 ARG A N 1
ATOM 652 C CA . ARG A 1 87 ? 6.327 1.704 -7.510 1.00 87.12 87 ARG A CA 1
ATOM 653 C C . ARG A 1 87 ? 7.411 2.747 -7.275 1.00 87.12 87 ARG A C 1
ATOM 655 O O . ARG A 1 87 ? 7.175 3.930 -7.489 1.00 87.12 87 ARG A O 1
ATOM 662 N N . ILE A 1 88 ? 8.603 2.304 -6.897 1.00 80.62 88 ILE A N 1
ATOM 663 C CA . ILE A 1 88 ? 9.787 3.155 -6.765 1.00 80.62 88 ILE A CA 1
ATOM 664 C C . ILE A 1 88 ? 10.608 3.129 -8.067 1.00 80.62 88 ILE A C 1
ATOM 666 O O . ILE A 1 88 ? 10.828 2.068 -8.648 1.00 80.62 88 ILE A O 1
ATOM 670 N N . ASP A 1 89 ? 11.055 4.292 -8.551 1.00 72.62 89 ASP A N 1
ATOM 671 C CA . ASP A 1 89 ? 11.798 4.380 -9.826 1.00 72.62 89 ASP A CA 1
ATOM 672 C C . ASP A 1 89 ? 13.240 3.857 -9.726 1.00 72.62 89 ASP A C 1
ATOM 674 O O . ASP A 1 89 ? 13.812 3.368 -10.702 1.00 72.62 89 ASP A O 1
ATOM 678 N N . SER A 1 90 ? 13.847 3.951 -8.542 1.00 71.56 90 SER A N 1
ATOM 679 C CA . SER A 1 90 ? 15.186 3.427 -8.277 1.00 71.56 90 SER A CA 1
ATOM 680 C C . SER A 1 90 ? 15.346 3.063 -6.806 1.00 71.56 90 SER A C 1
ATOM 682 O O . SER A 1 90 ? 15.146 3.918 -5.942 1.00 71.56 90 SER A O 1
ATOM 684 N N . GLY A 1 91 ? 15.766 1.829 -6.532 1.00 76.19 91 GLY A N 1
ATOM 685 C CA . GLY A 1 91 ? 15.920 1.303 -5.175 1.00 76.19 91 GLY A CA 1
ATOM 686 C C . GLY A 1 91 ? 14.793 0.345 -4.803 1.00 76.19 91 GLY A C 1
ATOM 687 O O . GLY A 1 91 ? 14.154 -0.243 -5.673 1.00 76.19 91 GLY A O 1
ATOM 688 N N . SER A 1 92 ? 14.574 0.185 -3.507 1.00 79.56 92 SER A N 1
ATOM 689 C CA . SER A 1 92 ? 13.435 -0.526 -2.940 1.00 79.56 92 SER A CA 1
ATOM 690 C C . SER A 1 92 ? 12.721 0.393 -1.959 1.00 79.56 92 SER A C 1
ATOM 692 O O . SER A 1 92 ? 13.318 1.331 -1.424 1.00 79.56 92 SER A O 1
ATOM 694 N N . PHE A 1 93 ? 11.448 0.115 -1.705 1.00 84.19 93 PHE A N 1
ATOM 695 C CA . PHE A 1 93 ? 10.844 0.511 -0.446 1.00 84.19 93 PHE A CA 1
ATOM 696 C C . PHE A 1 93 ? 11.709 -0.042 0.695 1.00 84.19 93 PHE A C 1
ATOM 698 O O . PHE A 1 93 ? 12.345 -1.083 0.550 1.00 84.19 93 PHE A O 1
ATOM 705 N N . ASP A 1 94 ? 11.810 0.702 1.784 1.00 88.56 94 ASP A N 1
ATOM 706 C CA . ASP A 1 94 ? 12.380 0.238 3.047 1.00 88.56 94 ASP A CA 1
ATOM 707 C C . ASP A 1 94 ? 11.482 0.826 4.130 1.00 88.56 94 ASP A C 1
ATOM 709 O O . ASP A 1 94 ? 11.799 1.834 4.754 1.00 88.56 94 ASP A O 1
ATOM 713 N N . LEU A 1 95 ? 10.253 0.308 4.167 1.00 89.62 95 LEU A N 1
ATOM 714 C CA . LEU A 1 95 ? 9.171 0.821 5.001 1.00 89.62 95 LEU A CA 1
ATOM 715 C C . LEU A 1 95 ? 8.691 -0.284 5.932 1.00 89.62 95 LEU A C 1
ATOM 717 O O . LEU A 1 95 ? 8.304 -1.361 5.464 1.00 89.62 95 LEU A O 1
ATOM 721 N N . GLU A 1 96 ? 8.652 -0.020 7.232 1.00 94.00 96 GLU A N 1
ATOM 722 C CA . GLU A 1 96 ? 7.966 -0.907 8.164 1.00 94.00 96 GLU A CA 1
ATOM 723 C C . GLU A 1 96 ? 6.454 -0.652 8.144 1.00 94.00 96 GLU A C 1
ATOM 725 O O . GLU A 1 96 ? 5.986 0.479 7.995 1.00 94.00 96 GLU A O 1
ATOM 730 N N . SER A 1 97 ? 5.655 -1.707 8.325 1.00 92.69 97 SER A N 1
ATOM 731 C CA . SER A 1 97 ? 4.195 -1.569 8.413 1.00 92.69 97 SER A CA 1
ATOM 732 C C . SER A 1 97 ? 3.777 -0.645 9.558 1.00 92.69 97 SER A C 1
ATOM 734 O O . SER A 1 97 ? 2.826 0.112 9.414 1.00 92.69 97 SER A O 1
ATOM 736 N N . SER A 1 98 ? 4.523 -0.675 10.665 1.00 93.12 98 SER A N 1
ATOM 737 C CA . SER A 1 98 ? 4.354 0.192 11.836 1.00 93.12 98 SER A CA 1
ATOM 738 C C . SER A 1 98 ? 4.555 1.671 11.502 1.00 93.12 98 SER A C 1
ATOM 740 O O . SER A 1 98 ? 3.803 2.516 11.975 1.00 93.12 98 SER A O 1
ATOM 742 N N . GLU A 1 99 ? 5.557 2.003 10.687 1.00 93.12 99 GLU A N 1
ATOM 743 C CA . GLU A 1 99 ? 5.816 3.379 10.257 1.00 93.12 99 GLU A CA 1
ATOM 744 C C . GLU A 1 99 ? 4.685 3.892 9.373 1.00 93.12 99 GLU A C 1
ATOM 746 O O . GLU A 1 99 ? 4.210 5.007 9.576 1.00 93.12 99 GLU A O 1
ATOM 751 N N . ILE A 1 100 ? 4.219 3.061 8.433 1.00 92.12 100 ILE A N 1
ATOM 752 C CA . ILE A 1 100 ? 3.089 3.404 7.563 1.00 92.12 100 ILE A CA 1
ATOM 753 C C . ILE A 1 100 ? 1.827 3.607 8.405 1.00 92.12 100 ILE A C 1
ATOM 755 O O . ILE A 1 100 ? 1.133 4.600 8.222 1.00 92.12 100 ILE A O 1
ATOM 759 N N . GLU A 1 101 ? 1.545 2.700 9.341 1.00 91.94 101 GLU A N 1
ATOM 760 C CA . GLU A 1 101 ? 0.383 2.765 10.233 1.00 91.94 101 GLU A CA 1
ATOM 761 C C . GLU A 1 101 ? 0.373 4.037 11.089 1.00 91.94 101 GLU A C 1
ATOM 763 O O . GLU A 1 101 ? -0.669 4.674 11.219 1.00 91.94 101 GLU A O 1
ATOM 768 N N . ASN A 1 102 ? 1.533 4.461 11.600 1.00 92.44 102 ASN A N 1
ATOM 769 C CA . ASN A 1 102 ? 1.662 5.688 12.392 1.00 92.44 102 ASN A CA 1
ATOM 770 C C . ASN A 1 102 ? 1.371 6.975 11.596 1.00 92.44 102 ASN A C 1
ATOM 772 O O . ASN A 1 102 ? 1.069 8.005 12.196 1.00 92.44 102 ASN A O 1
ATOM 776 N N . GLU A 1 103 ? 1.481 6.934 10.266 1.00 91.62 103 GLU A N 1
ATOM 777 C CA . GLU A 1 103 ? 1.168 8.062 9.377 1.00 91.62 103 GLU A CA 1
ATOM 778 C C . GLU A 1 103 ? -0.304 8.072 8.929 1.00 91.62 103 GLU A C 1
ATOM 780 O O . GLU A 1 103 ? -0.777 9.068 8.373 1.00 91.62 103 GLU A O 1
ATOM 785 N N . LEU A 1 104 ? -1.043 6.981 9.153 1.00 90.81 104 LEU A N 1
ATOM 786 C CA . LEU A 1 104 ? -2.468 6.906 8.844 1.00 90.81 104 LEU A CA 1
ATOM 787 C C . LEU A 1 104 ? -3.300 7.629 9.908 1.00 90.81 104 LEU A C 1
ATOM 789 O O . LEU A 1 104 ? -2.933 7.733 11.077 1.00 90.81 104 LEU A O 1
ATOM 793 N N . ASN A 1 105 ? -4.474 8.114 9.504 1.00 87.31 105 ASN A N 1
ATOM 794 C CA . ASN A 1 105 ? -5.475 8.561 10.470 1.00 87.31 105 ASN A CA 1
ATOM 795 C C . ASN A 1 105 ? -6.097 7.351 11.201 1.00 87.31 105 ASN A C 1
ATOM 797 O O . ASN A 1 105 ? -6.096 6.239 10.673 1.00 87.31 105 ASN A O 1
ATOM 801 N N . GLU A 1 106 ? -6.656 7.570 12.397 1.00 86.38 106 GLU A N 1
ATOM 802 C CA . GLU A 1 106 ? -7.221 6.487 13.228 1.00 86.38 106 GLU A CA 1
ATOM 803 C C . GLU A 1 106 ? -8.277 5.651 12.479 1.00 86.38 106 GLU A C 1
ATOM 805 O O . GLU A 1 106 ? -8.257 4.426 12.557 1.00 86.38 106 GLU A O 1
ATOM 810 N N . ASP A 1 107 ? -9.148 6.294 11.690 1.00 83.00 107 ASP A N 1
ATOM 811 C CA . ASP A 1 107 ? -10.205 5.610 10.926 1.00 83.00 107 ASP A CA 1
ATOM 812 C C . ASP A 1 107 ? -9.647 4.640 9.873 1.00 83.00 107 ASP A C 1
ATOM 814 O O . ASP A 1 107 ? -10.122 3.513 9.745 1.00 83.00 107 ASP A O 1
ATOM 818 N N . THR A 1 108 ? -8.606 5.048 9.143 1.00 87.12 108 THR A N 1
ATOM 819 C CA . THR A 1 108 ? -7.980 4.205 8.115 1.00 87.12 108 THR A CA 1
ATOM 820 C C . THR A 1 108 ? -7.086 3.149 8.754 1.00 87.12 108 THR A C 1
ATOM 822 O O . THR A 1 108 ? -7.071 2.015 8.285 1.00 87.12 108 THR A O 1
ATOM 825 N N . ALA A 1 109 ? -6.374 3.481 9.837 1.00 88.62 109 ALA A N 1
ATOM 826 C CA . ALA A 1 109 ? -5.484 2.551 10.531 1.00 88.62 109 ALA A CA 1
ATOM 827 C C . ALA A 1 109 ? -6.233 1.297 11.017 1.00 88.62 109 ALA A C 1
ATOM 829 O O . ALA A 1 109 ? -5.791 0.176 10.776 1.00 88.62 109 ALA A O 1
ATOM 830 N N . GLU A 1 110 ? -7.433 1.458 11.587 1.00 89.12 110 GLU A N 1
ATOM 831 C CA . GLU A 1 110 ? -8.277 0.328 12.012 1.00 89.12 110 GLU A CA 1
ATOM 832 C C . GLU A 1 110 ? -8.834 -0.511 10.845 1.00 89.12 110 GLU A C 1
ATOM 834 O O . GLU A 1 110 ? -9.317 -1.634 11.039 1.00 89.12 110 GLU A O 1
ATOM 839 N N . LYS A 1 111 ? -8.796 0.034 9.625 1.00 90.56 111 LYS A N 1
ATOM 840 C CA . LYS A 1 111 ? -9.337 -0.563 8.397 1.00 90.56 111 LYS A CA 1
ATOM 841 C C . LYS A 1 111 ? -8.255 -1.032 7.435 1.00 90.56 111 LYS A C 1
ATOM 843 O O . LYS A 1 111 ? -8.576 -1.392 6.306 1.00 90.56 111 LYS A O 1
ATOM 848 N N . VAL A 1 112 ? -7.001 -1.085 7.870 1.00 92.69 112 VAL A N 1
ATOM 849 C CA . VAL A 1 112 ? -5.876 -1.561 7.064 1.00 92.69 112 VAL A CA 1
ATOM 850 C C . VAL A 1 112 ? -5.368 -2.901 7.578 1.00 92.69 112 VAL A C 1
ATOM 852 O O . VAL A 1 112 ? -5.346 -3.182 8.773 1.00 92.69 112 VAL A O 1
ATOM 855 N N . GLU A 1 113 ? -4.955 -3.760 6.652 1.00 94.31 113 GLU A N 1
ATOM 856 C CA . GLU A 1 113 ? -4.259 -5.002 6.947 1.00 94.31 113 GLU A CA 1
ATOM 857 C C . GLU A 1 113 ? -2.981 -5.101 6.117 1.00 94.31 113 GLU A C 1
ATOM 859 O O . GLU A 1 113 ? -3.000 -5.226 4.891 1.00 94.31 113 GLU A O 1
ATOM 864 N N . PHE A 1 114 ? -1.849 -5.087 6.813 1.00 93.06 114 PHE A N 1
ATOM 865 C CA . PHE A 1 114 ? -0.541 -5.290 6.212 1.00 93.06 114 PHE A CA 1
ATOM 866 C C . PHE A 1 114 ? -0.238 -6.790 6.129 1.00 93.06 114 PHE A C 1
ATOM 868 O O . PHE A 1 114 ? -0.154 -7.470 7.153 1.00 93.06 114 PHE A O 1
ATOM 875 N N . LYS A 1 115 ? -0.029 -7.325 4.919 1.00 93.06 115 LYS A N 1
ATOM 876 C CA . LYS A 1 115 ? 0.360 -8.739 4.733 1.00 93.06 115 LYS A CA 1
ATOM 877 C C . LYS A 1 115 ? 1.840 -8.998 5.018 1.00 93.06 115 LYS A C 1
ATOM 879 O O . LYS A 1 115 ? 2.258 -10.153 5.109 1.00 93.06 115 LYS A O 1
ATOM 884 N N . ALA A 1 116 ? 2.634 -7.942 5.170 1.00 90.44 116 ALA A N 1
ATOM 885 C CA . ALA A 1 116 ? 4.034 -8.015 5.549 1.00 90.44 116 ALA A CA 1
ATOM 886 C C . ALA A 1 116 ? 4.397 -6.963 6.601 1.00 90.44 116 ALA A C 1
ATOM 888 O O . ALA A 1 116 ? 3.851 -5.865 6.603 1.00 90.44 116 ALA A O 1
ATOM 889 N N . SER A 1 117 ? 5.370 -7.298 7.452 1.00 89.44 117 SER A N 1
ATOM 890 C CA . SER A 1 117 ? 5.908 -6.396 8.482 1.00 89.44 117 SER A CA 1
ATOM 891 C C . SER A 1 117 ? 6.854 -5.326 7.926 1.00 89.44 117 SER A C 1
ATOM 893 O O . SER A 1 117 ? 7.022 -4.274 8.528 1.00 89.44 117 SER A O 1
ATOM 895 N N . THR A 1 118 ? 7.472 -5.591 6.776 1.00 90.75 118 THR A N 1
ATOM 896 C CA . THR A 1 118 ? 8.429 -4.691 6.116 1.00 90.75 118 THR A CA 1
ATOM 897 C C . THR A 1 118 ? 8.214 -4.788 4.623 1.00 90.75 118 THR A C 1
ATOM 899 O O . THR A 1 118 ? 8.104 -5.909 4.136 1.00 90.75 118 THR A O 1
ATOM 902 N N . TYR A 1 119 ? 8.202 -3.677 3.895 1.00 88.38 119 TYR A N 1
ATOM 903 C CA . TYR A 1 119 ? 8.097 -3.617 2.439 1.00 88.38 119 TYR A CA 1
ATOM 904 C C . TYR A 1 119 ? 9.447 -3.208 1.856 1.00 88.38 119 TYR A C 1
ATOM 906 O O . TYR A 1 119 ? 9.820 -2.044 1.915 1.00 88.38 119 TYR A O 1
ATOM 914 N N . ASP A 1 120 ? 10.164 -4.197 1.317 1.00 85.12 120 ASP A N 1
ATOM 915 C CA . ASP A 1 120 ? 11.553 -4.131 0.839 1.00 85.12 120 ASP A CA 1
ATOM 916 C C . ASP A 1 120 ? 11.681 -4.334 -0.685 1.00 85.12 120 ASP A C 1
ATOM 918 O O . ASP A 1 120 ? 12.743 -4.678 -1.208 1.00 85.12 120 ASP A O 1
ATOM 922 N N . ARG A 1 121 ? 10.569 -4.193 -1.415 1.00 81.56 121 ARG A N 1
ATOM 923 C CA . ARG A 1 121 ? 10.488 -4.408 -2.867 1.00 81.56 121 ARG A CA 1
ATOM 924 C C . ARG A 1 121 ? 10.429 -3.103 -3.638 1.00 81.56 121 ARG A C 1
ATOM 926 O O . ARG A 1 121 ? 10.332 -2.031 -3.063 1.00 81.56 121 ARG A O 1
ATOM 933 N N . ASP A 1 122 ? 10.498 -3.192 -4.956 1.00 83.75 122 ASP A N 1
ATOM 934 C CA . ASP A 1 122 ? 10.329 -2.054 -5.857 1.00 83.75 122 ASP A CA 1
ATOM 935 C C . ASP A 1 122 ? 8.858 -1.632 -6.024 1.00 83.75 122 ASP A C 1
ATOM 937 O O . ASP A 1 122 ? 8.579 -0.554 -6.550 1.00 83.75 122 ASP A O 1
ATOM 941 N N . SER A 1 123 ? 7.913 -2.470 -5.589 1.00 87.50 123 SER A N 1
ATOM 942 C CA . SER A 1 123 ? 6.477 -2.222 -5.675 1.00 87.50 123 SER A CA 1
ATOM 943 C C . SER A 1 123 ? 5.714 -2.695 -4.434 1.00 87.50 123 SER A C 1
ATOM 945 O O . SER A 1 123 ? 6.157 -3.599 -3.729 1.00 87.50 123 SER A O 1
ATOM 947 N N . ILE A 1 124 ? 4.586 -2.037 -4.163 1.00 89.75 124 ILE A N 1
ATOM 948 C CA . ILE A 1 124 ? 3.600 -2.377 -3.132 1.00 89.75 124 ILE A CA 1
ATOM 949 C C . ILE A 1 124 ? 2.218 -2.288 -3.783 1.00 89.75 124 ILE A C 1
ATOM 951 O O . ILE A 1 124 ? 1.932 -1.334 -4.513 1.00 89.75 124 ILE A O 1
ATOM 955 N N . ILE A 1 125 ? 1.361 -3.267 -3.519 1.00 89.50 125 ILE A N 1
ATOM 956 C CA . ILE A 1 125 ? -0.020 -3.310 -4.005 1.00 89.50 125 ILE A CA 1
ATOM 957 C C . ILE A 1 125 ? -0.946 -2.859 -2.876 1.00 89.50 125 ILE A C 1
ATOM 959 O O . ILE A 1 125 ? -0.806 -3.305 -1.739 1.00 89.50 125 ILE A O 1
ATOM 963 N N . ILE A 1 126 ? -1.887 -1.972 -3.198 1.00 91.38 126 ILE A N 1
ATOM 964 C CA . ILE A 1 126 ? -2.896 -1.447 -2.276 1.00 91.38 126 ILE A CA 1
ATOM 965 C C . ILE A 1 126 ? -4.269 -1.725 -2.884 1.00 91.38 126 ILE A C 1
ATOM 967 O O . ILE A 1 126 ? -4.596 -1.220 -3.962 1.00 91.38 126 ILE A O 1
ATOM 971 N N . GLN A 1 127 ? -5.083 -2.515 -2.192 1.00 90.50 127 GLN A N 1
ATOM 972 C CA . GLN A 1 127 ? -6.405 -2.929 -2.666 1.00 90.50 127 GLN A CA 1
ATOM 973 C C . GLN A 1 127 ? -7.420 -2.948 -1.529 1.00 90.50 127 GLN A C 1
ATOM 975 O O . GLN A 1 127 ? -7.046 -3.133 -0.379 1.00 90.50 127 GLN A O 1
ATOM 980 N N . TYR A 1 128 ? -8.699 -2.781 -1.838 1.00 87.38 128 TYR A N 1
ATOM 981 C CA . TYR A 1 128 ? -9.788 -2.970 -0.891 1.00 87.38 128 TYR A CA 1
ATOM 982 C C . TYR A 1 128 ? -10.388 -4.367 -1.056 1.00 87.38 128 TYR A C 1
ATOM 984 O O . TYR A 1 128 ? -10.743 -4.754 -2.168 1.00 87.38 128 TYR A O 1
ATOM 992 N N . GLU A 1 129 ? -10.504 -5.107 0.046 1.00 87.31 129 GLU A N 1
ATOM 993 C CA . GLU A 1 129 ? -11.124 -6.431 0.092 1.00 87.31 129 GLU A CA 1
ATOM 994 C C . GLU A 1 129 ? -12.471 -6.357 0.823 1.00 87.31 129 GLU A C 1
ATOM 996 O O . GLU A 1 129 ? -12.546 -6.068 2.021 1.00 87.31 129 GLU A O 1
ATOM 1001 N N . VAL A 1 130 ? -13.552 -6.679 0.115 1.00 84.06 130 VAL A N 1
ATOM 1002 C CA . VAL A 1 130 ? -14.929 -6.604 0.627 1.00 84.06 130 VAL A CA 1
ATOM 1003 C C . VAL A 1 130 ? -15.201 -7.664 1.685 1.00 84.06 130 VAL A C 1
ATOM 1005 O O . VAL A 1 130 ? -15.930 -7.412 2.645 1.00 84.06 130 VAL A O 1
ATOM 1008 N N . ALA A 1 131 ? -14.596 -8.846 1.544 1.00 83.81 131 ALA A N 1
ATOM 1009 C CA . ALA A 1 131 ? -14.788 -9.956 2.475 1.00 83.81 131 ALA A CA 1
ATOM 1010 C C . ALA A 1 131 ? -14.344 -9.606 3.905 1.00 83.81 131 ALA A C 1
ATOM 1012 O O . ALA A 1 131 ? -15.004 -9.999 4.869 1.00 83.81 131 ALA A O 1
ATOM 1013 N N . SER A 1 132 ? -13.245 -8.861 4.041 1.00 84.88 132 SER A N 1
ATOM 1014 C CA . SER A 1 132 ? -12.723 -8.391 5.328 1.00 84.88 132 SER A CA 1
ATOM 1015 C C . SER A 1 132 ? -13.102 -6.943 5.647 1.00 84.88 132 SER A C 1
ATOM 1017 O O . SER A 1 132 ? -12.953 -6.530 6.797 1.00 84.88 132 SER A O 1
ATOM 1019 N N . GLN A 1 133 ? -13.639 -6.201 4.672 1.00 85.56 133 GLN A N 1
ATOM 1020 C CA . GLN A 1 133 ? -13.902 -4.761 4.730 1.00 85.56 133 GLN A CA 1
ATOM 1021 C C . GLN A 1 133 ? -12.659 -3.940 5.094 1.00 85.56 133 GLN A C 1
ATOM 1023 O O . GLN A 1 133 ? -12.728 -3.014 5.911 1.00 85.56 133 GLN A O 1
ATOM 1028 N N . LYS A 1 134 ? -11.514 -4.301 4.509 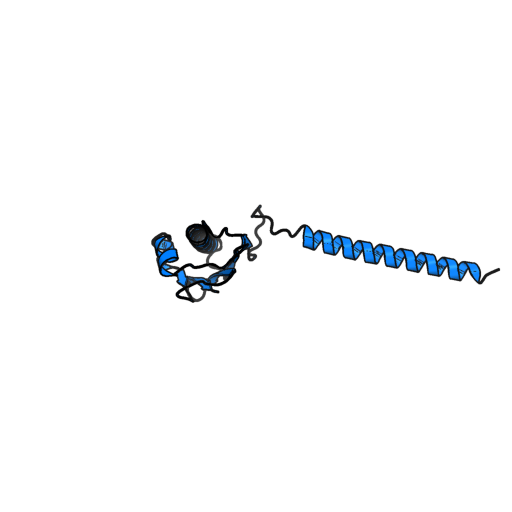1.00 90.56 134 LYS A N 1
ATOM 1029 C CA . LYS A 1 134 ? -10.220 -3.681 4.803 1.00 90.56 134 LYS A CA 1
ATOM 1030 C C . LYS A 1 134 ? -9.446 -3.332 3.544 1.00 90.56 134 LYS A C 1
ATOM 1032 O O . LYS A 1 134 ? -9.564 -3.996 2.517 1.00 90.56 134 LYS A O 1
ATOM 1037 N N . VAL A 1 135 ? -8.580 -2.333 3.669 1.00 90.12 135 VAL A N 1
ATOM 1038 C CA . VAL A 1 135 ? -7.510 -2.074 2.710 1.00 90.12 135 VAL A CA 1
ATOM 1039 C C . VAL A 1 135 ? -6.354 -3.027 2.996 1.00 90.12 135 VAL A C 1
ATOM 1041 O O . VAL A 1 135 ? -5.753 -3.003 4.067 1.00 90.12 135 VAL A O 1
ATOM 1044 N N . ILE A 1 136 ? -6.044 -3.872 2.028 1.00 93.25 136 ILE A N 1
ATOM 1045 C CA . ILE A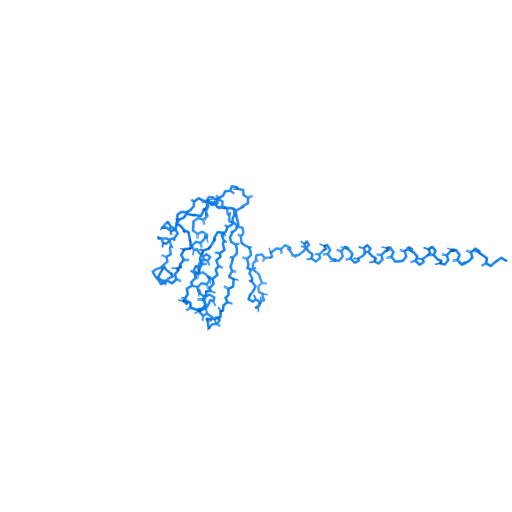 1 136 ? -4.965 -4.842 2.062 1.00 93.25 136 ILE A CA 1
ATOM 1046 C C . ILE A 1 136 ? -3.725 -4.242 1.397 1.00 93.25 136 ILE A C 1
ATOM 1048 O O . ILE A 1 136 ? -3.799 -3.714 0.284 1.00 93.25 136 ILE A O 1
ATOM 1052 N N . VAL A 1 137 ? -2.584 -4.348 2.080 1.00 91.56 137 VAL A N 1
ATOM 1053 C CA . VAL A 1 137 ? -1.277 -3.903 1.580 1.00 91.56 137 VAL A CA 1
ATOM 1054 C C . VAL A 1 137 ? -0.370 -5.120 1.388 1.00 91.56 137 VAL A C 1
ATOM 1056 O O . VAL A 1 137 ? -0.133 -5.880 2.332 1.00 91.56 137 VAL A O 1
ATOM 1059 N N . GLU A 1 138 ? 0.119 -5.322 0.162 1.00 90.56 138 GLU A N 1
ATOM 1060 C CA . GLU A 1 138 ? 0.890 -6.505 -0.256 1.00 90.56 138 GLU A CA 1
ATOM 1061 C C . GLU A 1 138 ? 2.189 -6.128 -0.988 1.00 90.56 138 GLU A C 1
ATOM 1063 O O . GLU A 1 138 ? 2.346 -5.006 -1.467 1.00 90.56 138 GLU A O 1
ATOM 1068 N N . LYS A 1 139 ? 3.138 -7.071 -1.046 1.00 84.19 139 LYS A N 1
ATOM 1069 C CA . LYS A 1 139 ? 4.439 -6.937 -1.729 1.00 84.19 139 LYS A CA 1
ATOM 1070 C C . LYS A 1 139 ? 4.415 -7.435 -3.170 1.00 84.19 139 LYS A C 1
ATOM 1072 O O . LYS A 1 139 ? 3.657 -8.388 -3.443 1.00 84.19 139 LYS A O 1
#

Radius of gyration: 24.03 Å; Cα contacts (8 Å, |Δi|>4): 194; chains: 1; bounding box: 36×24×86 Å

Secondary structure (DSSP, 8-state):
--HHHHHHHHHHHHHHHHHHHHHHHHHHHHHHHS-S--S--S----PPEEEEE-GGGHHHHHHHHHHHHHHHHHHTTS--EEEEEEEESSS---EEHHHHHHHS-HHHHTTEEES-SEE-SSEEEEEEETTTTEEEEE-

Sequence (139 aa):
MAMSLDYIGKLVIILVVIAVSIGMITEFRDQINNTTPTPGNGNDDPGLEIVQVESSNSLSKVANLITLCHQRSLEQGYEDLSCFIARIDSGSFDLESSEIENELNEDTAEKVEFKASTYDRDSIIIQYEVASQKVIVEK

Solvent-accessible surface area (backbone atoms only — not comparable to full-atom values): 7827 Å² total; per-residue (Å²): 142,68,72,62,60,58,53,51,52,50,51,52,51,53,52,51,52,52,52,51,52,50,50,51,52,48,51,53,48,47,54,56,62,67,54,51,79,68,78,86,74,89,72,100,63,91,57,68,41,75,40,83,35,57,72,93,51,39,58,69,51,50,28,50,52,53,49,50,38,50,52,51,30,63,77,65,70,57,53,74,32,50,40,33,35,44,30,39,89,70,69,49,43,84,42,44,42,67,62,36,46,72,67,37,56,72,77,51,43,79,31,50,44,68,76,49,69,58,44,70,39,44,46,37,41,37,28,37,39,54,93,78,64,27,35,40,38,41,115

Mean pre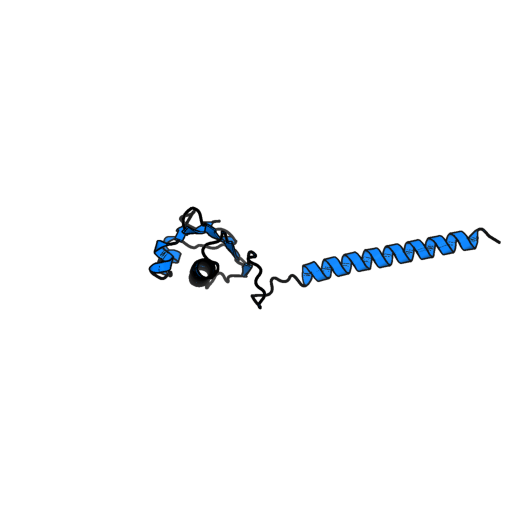dicted aligned error: 14.35 Å

pLDDT: mean 75.33, std 16.98, range [34.62, 94.31]